Protein AF-A0A377DRI7-F1 (afdb_monomer_lite)

Structure (mmCIF, N/CA/C/O backbone):
data_AF-A0A377DRI7-F1
#
_entry.id   AF-A0A377DRI7-F1
#
loop_
_atom_site.group_PDB
_atom_site.id
_atom_site.type_symbol
_atom_site.label_atom_id
_atom_site.label_alt_id
_atom_site.label_comp_id
_atom_site.label_asym_id
_atom_site.label_entity_id
_atom_site.label_seq_id
_atom_site.pdbx_PDB_ins_code
_atom_site.Cartn_x
_atom_site.Cartn_y
_atom_site.Cartn_z
_atom_site.occupancy
_atom_site.B_iso_or_equiv
_atom_site.auth_seq_id
_atom_site.auth_comp_id
_atom_site.auth_asym_id
_atom_site.auth_atom_id
_atom_site.pdbx_PDB_model_num
ATOM 1 N N . MET A 1 1 ? 6.019 14.700 18.710 1.00 52.00 1 MET A N 1
ATOM 2 C CA . MET A 1 1 ? 5.975 13.259 18.376 1.00 52.00 1 MET A CA 1
ATOM 3 C C . MET A 1 1 ? 5.176 13.135 17.093 1.00 52.00 1 MET A C 1
ATOM 5 O O . MET A 1 1 ? 4.073 13.667 17.062 1.00 52.00 1 MET A O 1
ATOM 9 N N . GLY A 1 2 ? 5.761 12.586 16.024 1.00 71.06 2 GLY A N 1
ATOM 10 C CA . GLY A 1 2 ? 5.057 12.417 14.747 1.00 71.06 2 GLY A CA 1
ATOM 11 C C . GLY A 1 2 ? 3.852 11.495 14.921 1.00 71.06 2 GLY A C 1
ATOM 12 O O . GLY A 1 2 ? 3.913 10.561 15.723 1.00 71.06 2 GLY A O 1
ATOM 13 N N . LYS A 1 3 ? 2.745 11.792 14.237 1.00 77.00 3 LYS A N 1
ATOM 14 C CA . LYS A 1 3 ? 1.573 10.912 14.232 1.00 77.00 3 LYS A CA 1
ATOM 15 C C . LYS A 1 3 ? 1.952 9.562 13.620 1.00 77.00 3 LYS A C 1
ATOM 17 O O . LYS A 1 3 ? 2.756 9.512 12.695 1.00 77.00 3 LYS A O 1
ATOM 22 N N . ALA A 1 4 ? 1.385 8.481 14.150 1.00 85.25 4 ALA A N 1
ATOM 23 C CA . ALA A 1 4 ? 1.571 7.155 13.576 1.00 85.25 4 ALA A CA 1
ATOM 24 C C . ALA A 1 4 ? 0.844 7.083 12.227 1.00 85.25 4 ALA A C 1
ATOM 26 O O . ALA A 1 4 ? -0.377 7.230 12.176 1.00 85.25 4 ALA A O 1
ATOM 27 N N . THR A 1 5 ? 1.600 6.869 11.156 1.00 93.12 5 THR A N 1
ATOM 28 C CA . THR A 1 5 ? 1.088 6.647 9.804 1.00 93.12 5 THR A CA 1
ATOM 29 C C . THR A 1 5 ? 1.323 5.204 9.379 1.00 93.12 5 THR A C 1
ATOM 31 O O . THR A 1 5 ? 2.184 4.504 9.915 1.00 93.12 5 THR A O 1
ATOM 34 N N . TYR A 1 6 ? 0.523 4.758 8.419 1.00 94.69 6 TYR A N 1
ATOM 35 C CA . TYR A 1 6 ? 0.722 3.525 7.674 1.00 94.69 6 TYR A CA 1
ATOM 36 C C . TYR A 1 6 ? 0.965 3.866 6.213 1.00 94.69 6 TYR A C 1
ATOM 38 O O . TYR A 1 6 ? 0.303 4.749 5.667 1.00 94.69 6 TYR A O 1
ATOM 46 N N . THR A 1 7 ? 1.868 3.115 5.593 1.00 96.38 7 THR A N 1
ATOM 47 C CA . THR A 1 7 ? 2.183 3.235 4.172 1.00 96.38 7 THR A CA 1
ATOM 48 C C . THR A 1 7 ? 1.795 1.946 3.462 1.00 96.38 7 THR A C 1
ATOM 50 O O . THR A 1 7 ? 2.172 0.853 3.889 1.00 96.38 7 THR A O 1
ATOM 53 N N . VAL A 1 8 ? 1.030 2.080 2.381 1.00 96.81 8 VAL A N 1
ATOM 54 C CA . VAL A 1 8 ? 0.726 1.006 1.435 1.00 96.81 8 VAL A CA 1
ATOM 55 C C . VAL A 1 8 ? 1.510 1.283 0.162 1.00 96.81 8 VAL A C 1
ATOM 57 O O . VAL A 1 8 ? 1.238 2.259 -0.530 1.00 96.81 8 VAL A O 1
ATOM 60 N N . THR A 1 9 ? 2.466 0.415 -0.148 1.00 97.62 9 THR A N 1
ATOM 61 C CA . THR A 1 9 ? 3.276 0.510 -1.365 1.00 97.62 9 THR A CA 1
ATOM 62 C C . THR A 1 9 ? 2.805 -0.516 -2.384 1.00 97.62 9 THR A C 1
ATOM 64 O O . THR A 1 9 ? 2.649 -1.697 -2.063 1.00 97.62 9 TH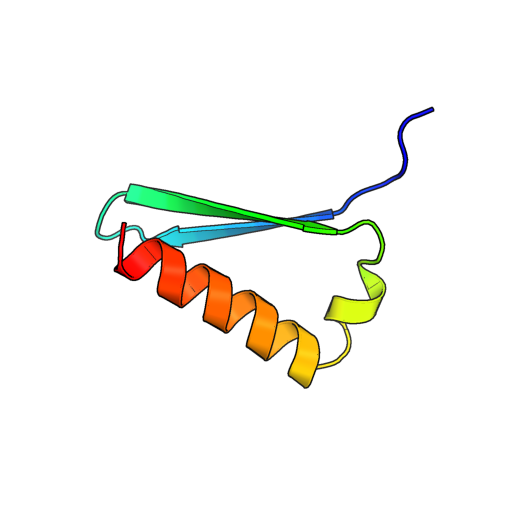R A O 1
ATOM 67 N N . VAL A 1 10 ? 2.623 -0.083 -3.631 1.00 97.75 10 VAL A N 1
ATOM 68 C CA . VAL A 1 10 ? 2.438 -0.975 -4.780 1.00 97.75 10 VAL A CA 1
ATOM 69 C C . VAL A 1 10 ? 3.597 -0.771 -5.740 1.00 97.75 10 VAL A C 1
ATOM 71 O O . VAL A 1 10 ? 3.854 0.345 -6.181 1.00 97.75 10 VAL A O 1
ATOM 74 N N . THR A 1 11 ? 4.262 -1.869 -6.093 1.00 97.25 11 THR A N 1
ATOM 75 C CA . THR A 1 11 ? 5.327 -1.895 -7.097 1.00 97.25 11 THR A CA 1
ATOM 76 C C . THR A 1 11 ? 4.869 -2.688 -8.310 1.00 97.25 11 THR A C 1
ATOM 78 O O . THR A 1 11 ? 4.500 -3.860 -8.204 1.00 97.25 11 THR A O 1
ATOM 81 N N . ASN A 1 12 ? 4.927 -2.069 -9.484 1.00 96.69 12 ASN A N 1
ATOM 82 C CA . ASN A 1 12 ? 4.786 -2.770 -10.747 1.00 96.69 12 ASN A CA 1
ATOM 83 C C . ASN A 1 12 ? 6.158 -3.301 -11.178 1.00 96.69 12 ASN A C 1
ATOM 85 O O . ASN A 1 12 ? 6.999 -2.585 -11.710 1.00 96.69 12 ASN A O 1
ATOM 89 N N . ASN A 1 13 ? 6.382 -4.598 -10.975 1.00 96.00 13 ASN A N 1
ATOM 90 C CA . ASN A 1 13 ? 7.658 -5.235 -11.313 1.00 96.00 13 ASN A CA 1
ATOM 91 C C . ASN A 1 13 ? 7.968 -5.259 -12.819 1.00 96.00 13 ASN A C 1
ATOM 93 O O . ASN A 1 13 ? 9.107 -5.520 -13.191 1.00 96.00 13 ASN A O 1
ATOM 97 N N . SER A 1 14 ? 6.987 -5.002 -13.692 1.00 94.94 14 SER A N 1
ATOM 98 C CA . SER A 1 14 ? 7.219 -4.980 -15.139 1.00 94.94 14 SER A CA 1
ATOM 99 C C . SER A 1 14 ? 7.910 -3.700 -15.612 1.00 94.94 14 SER A C 1
ATOM 101 O O . SER A 1 14 ? 8.640 -3.758 -16.597 1.00 94.94 14 SER A O 1
ATOM 103 N N . ASN A 1 15 ? 7.654 -2.560 -14.964 1.00 90.00 15 ASN A N 1
ATOM 104 C CA . ASN A 1 15 ? 8.270 -1.266 -15.296 1.00 90.00 15 ASN A CA 1
ATOM 105 C C . ASN A 1 15 ? 9.180 -0.734 -14.173 1.00 90.00 15 ASN A C 1
ATOM 107 O O . ASN A 1 15 ? 9.900 0.235 -14.386 1.00 90.00 15 ASN A O 1
ATOM 111 N N . GLY A 1 16 ? 9.184 -1.374 -13.000 1.00 94.44 16 GLY A N 1
ATOM 112 C CA . GLY A 1 16 ? 9.993 -0.983 -11.845 1.00 94.44 16 GLY A CA 1
ATOM 113 C C . GLY A 1 16 ? 9.447 0.223 -11.078 1.00 94.44 16 GLY A C 1
ATOM 114 O O . GLY A 1 16 ? 10.137 0.737 -10.200 1.00 94.44 16 GLY A O 1
ATOM 115 N N . VAL A 1 17 ? 8.233 0.682 -11.392 1.00 96.62 17 VAL A N 1
ATOM 116 C CA . VAL A 1 17 ? 7.623 1.847 -10.746 1.00 96.62 17 VAL A CA 1
ATOM 117 C C . VAL A 1 17 ? 6.940 1.435 -9.447 1.00 96.62 17 VAL A C 1
ATOM 119 O O . VAL A 1 17 ? 6.154 0.485 -9.417 1.00 96.62 17 VAL A O 1
ATOM 122 N N . SER A 1 18 ? 7.207 2.193 -8.385 1.00 97.44 18 SER A N 1
ATOM 123 C CA . SER A 1 18 ? 6.550 2.067 -7.083 1.00 97.44 18 SER A CA 1
ATOM 124 C C . SER A 1 18 ? 5.787 3.339 -6.750 1.00 97.44 18 SER A C 1
ATOM 126 O O . SER A 1 18 ? 6.268 4.439 -7.023 1.00 97.44 18 SER A O 1
ATOM 128 N N . VAL A 1 19 ? 4.611 3.184 -6.149 1.00 97.81 19 VAL A N 1
ATOM 129 C CA . VAL A 1 19 ? 3.787 4.290 -5.652 1.00 97.81 19 VAL A CA 1
ATOM 130 C C . VAL A 1 19 ? 3.341 3.969 -4.232 1.00 97.81 19 VAL A C 1
ATOM 132 O O . VAL A 1 19 ? 2.928 2.842 -3.943 1.00 97.81 19 VAL A O 1
ATOM 135 N N . ASP A 1 20 ? 3.408 4.986 -3.379 1.00 97.38 20 ASP A N 1
ATOM 136 C CA . ASP A 1 20 ? 3.050 4.915 -1.969 1.00 97.38 20 ASP A CA 1
ATOM 137 C C . ASP A 1 20 ? 1.731 5.645 -1.698 1.00 97.38 20 ASP A C 1
ATOM 139 O O . ASP A 1 20 ? 1.463 6.719 -2.240 1.00 97.38 20 ASP A O 1
ATOM 143 N N . TYR A 1 21 ? 0.921 5.068 -0.815 1.00 96.56 21 TYR A N 1
ATOM 144 C CA . TYR A 1 21 ? -0.238 5.700 -0.196 1.00 96.56 21 TYR A CA 1
ATOM 145 C C . TYR A 1 21 ? -0.021 5.766 1.315 1.00 96.56 21 TYR A C 1
ATOM 147 O O . TYR A 1 21 ? 0.129 4.730 1.965 1.00 96.56 21 TYR A O 1
ATOM 155 N N . GLU A 1 22 ? -0.023 6.972 1.880 1.00 96.38 22 GLU A N 1
ATOM 156 C CA . GLU A 1 22 ? 0.127 7.196 3.319 1.00 96.38 22 GLU A CA 1
ATOM 157 C C . GLU A 1 22 ? -1.210 7.553 3.973 1.00 96.38 22 GLU A C 1
ATOM 159 O O . GLU A 1 22 ? -1.975 8.373 3.464 1.00 96.38 22 GLU A O 1
ATOM 164 N N . THR A 1 23 ? -1.486 6.966 5.139 1.00 94.81 23 THR A N 1
ATOM 165 C CA . THR A 1 23 ? -2.688 7.263 5.924 1.00 94.81 23 THR A CA 1
ATOM 166 C C . THR A 1 23 ? -2.418 7.264 7.425 1.00 94.81 23 THR A C 1
ATOM 168 O O . THR A 1 23 ? -1.686 6.429 7.953 1.00 94.81 23 THR A O 1
ATOM 171 N N . GLU A 1 24 ? -3.052 8.188 8.144 1.00 95.19 24 GLU A N 1
ATOM 172 C CA . GLU A 1 24 ? -3.080 8.217 9.614 1.00 95.19 24 GLU A CA 1
ATOM 173 C C . GLU A 1 24 ? -4.190 7.318 10.193 1.00 95.19 24 GLU A C 1
ATOM 175 O O . GLU A 1 24 ? -4.277 7.126 11.406 1.00 95.19 24 GLU A O 1
ATOM 180 N N . THR A 1 25 ? -5.068 6.774 9.343 1.00 94.06 25 THR A N 1
ATOM 181 C CA . THR A 1 25 ? -6.27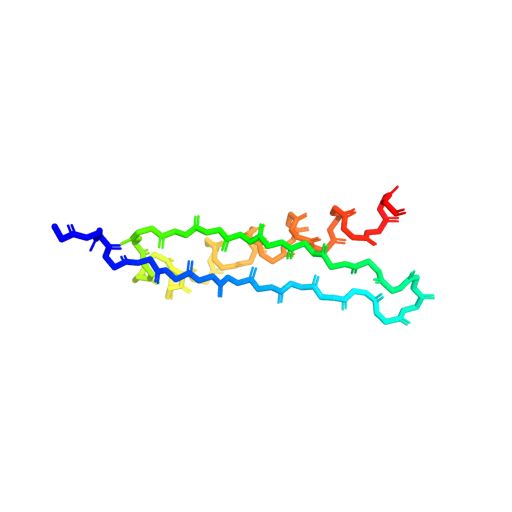8 6.041 9.742 1.00 94.06 25 THR A CA 1
ATOM 182 C C . THR A 1 25 ? -6.292 4.619 9.165 1.00 94.06 25 THR A C 1
ATOM 184 O O . THR A 1 25 ? -7.208 4.253 8.425 1.00 94.06 25 THR A O 1
ATOM 187 N N . PRO A 1 26 ? -5.330 3.752 9.536 1.00 93.44 26 PRO A N 1
ATOM 188 C CA . PRO A 1 26 ? -5.177 2.412 8.952 1.00 93.44 26 PRO A CA 1
ATOM 189 C C . PRO A 1 26 ? -6.408 1.517 9.124 1.00 93.44 26 PRO A C 1
ATOM 191 O O . PRO A 1 26 ? -6.642 0.626 8.318 1.00 93.44 26 PRO A O 1
ATOM 194 N N . MET A 1 27 ? -7.232 1.768 10.146 1.00 95.56 27 MET A N 1
ATOM 195 C CA . MET A 1 27 ? -8.471 1.019 10.373 1.00 95.56 27 MET A CA 1
ATOM 196 C C . MET A 1 27 ? -9.484 1.190 9.230 1.00 95.56 27 MET A C 1
ATOM 198 O O . MET A 1 27 ? -10.311 0.308 9.027 1.00 95.56 27 MET A O 1
ATOM 202 N N . THR A 1 28 ? -9.412 2.281 8.457 1.00 94.94 28 THR A N 1
ATOM 203 C CA . THR A 1 28 ? -10.271 2.477 7.275 1.00 94.94 28 THR A CA 1
ATOM 204 C C . THR A 1 28 ? -9.976 1.462 6.171 1.00 94.94 28 THR A C 1
ATOM 206 O O . THR A 1 28 ? -10.893 1.056 5.466 1.00 94.94 28 THR A O 1
ATOM 209 N N . LEU A 1 29 ? -8.739 0.954 6.094 1.00 95.50 29 LEU A N 1
ATOM 210 C CA . LEU A 1 29 ? -8.338 -0.097 5.153 1.00 95.50 29 LEU A CA 1
ATOM 211 C C . LEU A 1 29 ? -8.929 -1.475 5.502 1.00 95.50 29 LEU A C 1
ATOM 213 O O . LEU A 1 29 ? -8.798 -2.410 4.719 1.00 95.50 29 LEU A O 1
ATOM 217 N N . LEU A 1 30 ? -9.584 -1.626 6.660 1.00 96.62 30 LEU A N 1
ATOM 218 C CA . LEU A 1 30 ? -10.342 -2.839 6.988 1.00 96.62 30 LEU A CA 1
ATOM 219 C C . LEU A 1 30 ? -11.706 -2.876 6.289 1.00 96.62 30 LEU A C 1
ATOM 221 O O . LEU A 1 30 ? -12.324 -3.937 6.216 1.00 96.62 30 LEU A O 1
ATOM 225 N N . VAL A 1 31 ? -12.185 -1.736 5.781 1.00 97.75 31 VAL A N 1
ATOM 226 C CA . VAL A 1 31 ? -13.411 -1.673 4.984 1.00 97.75 31 VAL A CA 1
ATOM 227 C C . VAL A 1 31 ? -13.081 -2.142 3.562 1.00 97.75 31 VAL A C 1
ATOM 229 O O . VAL A 1 31 ? -12.270 -1.494 2.897 1.00 97.75 31 VAL A O 1
ATOM 232 N N . PRO A 1 32 ? -13.695 -3.232 3.058 1.00 97.94 32 PRO A N 1
ATOM 233 C CA . PRO A 1 32 ? -13.312 -3.821 1.773 1.00 97.94 32 PRO A CA 1
ATOM 234 C C . PRO A 1 32 ? -13.404 -2.856 0.588 1.00 97.94 32 PRO A C 1
ATOM 236 O O . PRO A 1 32 ? -12.531 -2.868 -0.274 1.00 97.94 32 PRO A O 1
ATOM 239 N N . GLU A 1 33 ? -14.434 -2.009 0.556 1.00 98.12 33 GLU A N 1
ATOM 240 C CA . GLU A 1 33 ? -14.636 -1.018 -0.510 1.00 98.12 33 GLU A CA 1
ATOM 241 C C . GLU A 1 33 ? -13.521 0.034 -0.518 1.0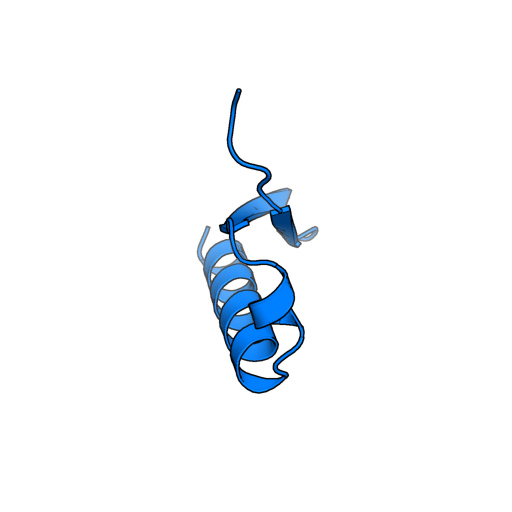0 98.12 33 GLU A C 1
ATOM 243 O O . GLU A 1 33 ? -12.928 0.291 -1.562 1.00 98.12 33 GLU A O 1
ATOM 248 N N . VAL A 1 34 ? -13.156 0.552 0.660 1.00 96.88 34 VAL A N 1
ATOM 249 C CA . VAL A 1 34 ? -12.061 1.522 0.817 1.0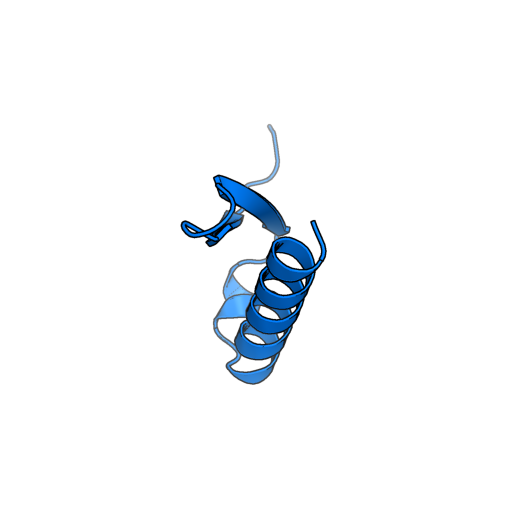0 96.88 34 VAL A CA 1
ATOM 250 C C . VAL A 1 34 ? -10.727 0.898 0.414 1.00 96.88 34 VAL A C 1
ATOM 252 O O . VAL A 1 34 ? -9.959 1.497 -0.334 1.00 96.88 34 VAL A O 1
ATOM 255 N N . ALA A 1 35 ? -10.450 -0.329 0.866 1.00 97.38 35 ALA A N 1
ATOM 256 C CA . ALA A 1 35 ? -9.235 -1.041 0.485 1.00 97.38 35 ALA A CA 1
ATOM 257 C C . ALA A 1 35 ? -9.164 -1.268 -1.032 1.00 97.38 35 ALA A C 1
ATOM 259 O O . ALA A 1 35 ? -8.120 -1.049 -1.644 1.00 97.38 35 ALA A O 1
ATOM 260 N N . ALA A 1 36 ? -10.274 -1.677 -1.651 1.00 98.19 36 ALA A N 1
ATOM 261 C CA . ALA A 1 36 ? -10.341 -1.894 -3.090 1.00 98.19 36 ALA A CA 1
ATOM 262 C C . ALA A 1 36 ? -10.085 -0.603 -3.879 1.00 98.19 36 ALA A C 1
ATOM 264 O O . ALA A 1 36 ? -9.358 -0.646 -4.871 1.00 98.19 36 ALA A O 1
ATOM 265 N N . GLU A 1 37 ? -10.631 0.534 -3.440 1.00 98.06 37 GLU A N 1
ATOM 266 C CA . GLU A 1 37 ? -10.376 1.839 -4.060 1.00 98.06 37 GLU A CA 1
ATOM 267 C C . GLU A 1 37 ? -8.909 2.259 -3.939 1.00 98.06 37 GLU A C 1
ATOM 269 O O . GLU A 1 37 ? -8.284 2.555 -4.956 1.00 98.06 37 GLU A O 1
ATOM 274 N N . VAL A 1 38 ? -8.320 2.180 -2.740 1.00 97.69 38 VAL A N 1
ATOM 275 C CA . VAL A 1 38 ? -6.903 2.525 -2.522 1.00 97.69 38 VAL A CA 1
ATOM 276 C C . VAL A 1 38 ? -5.989 1.678 -3.410 1.00 97.69 38 VAL A C 1
ATOM 278 O O . VAL A 1 38 ? -5.111 2.207 -4.093 1.00 97.69 38 VAL A O 1
ATOM 281 N N . ILE A 1 39 ? -6.207 0.360 -3.459 1.00 97.31 39 ILE A N 1
ATOM 282 C CA . ILE A 1 39 ? -5.402 -0.526 -4.306 1.00 97.31 39 ILE A CA 1
ATOM 283 C C . ILE A 1 39 ? -5.640 -0.243 -5.793 1.00 97.31 39 ILE A C 1
ATOM 285 O O . ILE A 1 39 ? -4.686 -0.246 -6.570 1.00 97.31 39 ILE A O 1
ATOM 289 N N . LYS A 1 40 ? -6.881 0.029 -6.213 1.00 97.62 40 LYS A N 1
ATOM 290 C CA . LYS A 1 40 ? -7.201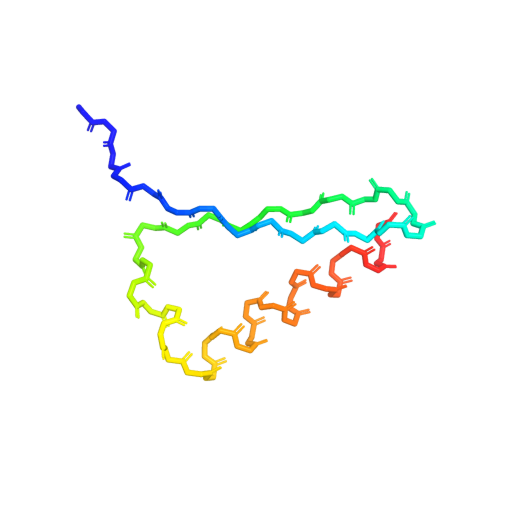 0.385 -7.602 1.00 97.62 40 LYS A CA 1
ATOM 291 C C . LYS A 1 40 ? -6.458 1.648 -8.034 1.00 97.62 40 LYS A C 1
ATOM 293 O O . LYS A 1 40 ? -5.892 1.658 -9.127 1.00 97.62 40 LYS A O 1
ATOM 298 N N . ASP A 1 41 ? -6.434 2.675 -7.195 1.00 97.38 41 ASP A N 1
ATOM 299 C CA . ASP A 1 41 ? -5.765 3.939 -7.500 1.00 97.38 41 ASP A CA 1
ATOM 300 C C . ASP A 1 41 ? -4.247 3.768 -7.579 1.00 97.38 41 ASP A C 1
ATOM 302 O O . ASP A 1 41 ? -3.621 4.211 -8.548 1.00 97.38 41 ASP A O 1
ATOM 306 N N . LEU A 1 42 ? -3.657 3.034 -6.633 1.00 97.62 42 LEU A N 1
ATOM 307 C CA . LEU A 1 42 ? -2.234 2.695 -6.660 1.00 97.62 42 LEU A CA 1
ATOM 308 C C . LEU A 1 42 ? -1.859 1.903 -7.9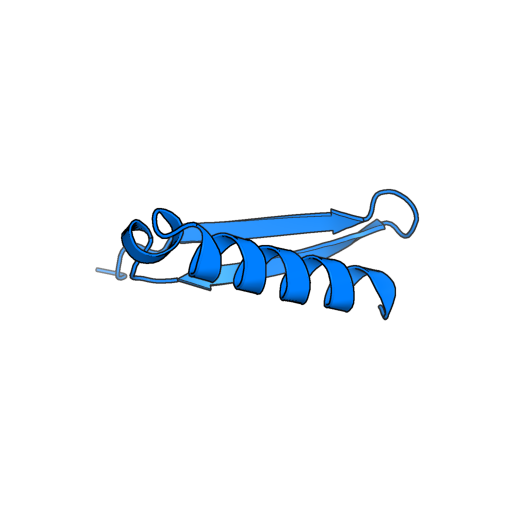20 1.00 97.62 42 LEU A C 1
ATOM 310 O O . LEU A 1 42 ? -0.913 2.265 -8.619 1.00 97.62 42 LEU A O 1
ATOM 314 N N . VAL A 1 43 ? -2.633 0.865 -8.258 1.00 96.88 43 VAL A N 1
ATOM 315 C CA . VAL A 1 43 ? -2.420 0.029 -9.452 1.00 96.88 43 VAL A CA 1
ATOM 316 C C . VAL A 1 43 ? -2.572 0.832 -10.744 1.00 96.88 43 VAL A C 1
ATOM 318 O O . VAL A 1 43 ? -1.810 0.627 -11.687 1.00 96.88 43 VAL A O 1
ATOM 321 N N . ASN A 1 44 ? -3.548 1.737 -10.819 1.00 96.62 44 ASN A N 1
ATOM 322 C CA . ASN A 1 44 ? -3.704 2.604 -11.982 1.00 96.62 44 ASN A CA 1
ATOM 323 C C . ASN A 1 44 ? -2.503 3.540 -12.119 1.00 96.62 44 ASN A C 1
ATOM 325 O O . ASN A 1 44 ? -1.955 3.666 -13.209 1.00 96.62 44 ASN A O 1
ATOM 329 N N . THR A 1 45 ? -2.033 4.123 -11.019 1.00 95.75 45 THR A N 1
ATOM 330 C CA . THR A 1 45 ? -0.896 5.049 -11.037 1.00 95.75 45 THR A CA 1
ATOM 331 C C . THR A 1 45 ? 0.383 4.368 -11.534 1.00 95.75 45 THR A C 1
ATOM 333 O O . THR A 1 45 ? 1.003 4.858 -12.473 1.00 95.75 45 THR A O 1
ATOM 336 N N . VAL A 1 46 ? 0.730 3.183 -11.013 1.00 95.19 46 VAL A N 1
ATOM 337 C CA . VAL A 1 46 ? 1.927 2.427 -11.455 1.00 95.19 46 VAL A CA 1
ATOM 338 C C . VAL A 1 46 ? 1.824 1.849 -12.874 1.00 95.19 46 VAL A C 1
ATOM 340 O O . VAL A 1 46 ? 2.790 1.273 -13.373 1.00 95.19 46 VAL A O 1
ATOM 343 N N . ARG A 1 47 ? 0.647 1.910 -13.511 1.00 89.75 47 ARG A N 1
ATOM 344 C CA . ARG A 1 47 ? 0.458 1.520 -14.918 1.00 89.75 47 ARG A CA 1
ATOM 345 C C . ARG A 1 47 ? 0.690 2.675 -15.885 1.00 89.75 47 ARG A C 1
ATOM 347 O O . ARG A 1 47 ? 1.059 2.415 -17.025 1.00 89.75 47 ARG A O 1
ATOM 354 N N . PHE A 1 48 ? 0.401 3.906 -15.465 1.00 83.12 48 PHE A N 1
ATOM 355 C CA . PHE A 1 48 ? 0.537 5.095 -16.314 1.00 83.12 48 PHE A CA 1
ATOM 356 C C . PHE A 1 48 ? 1.919 5.747 -16.229 1.00 83.12 48 PHE A C 1
ATOM 358 O O . PHE A 1 48 ? 2.286 6.486 -17.141 1.00 83.12 48 PHE A O 1
ATOM 365 N N . LEU A 1 49 ? 2.649 5.485 -15.147 1.00 73.44 49 LEU A N 1
ATOM 366 C CA . LEU A 1 49 ? 4.035 5.895 -14.937 1.00 73.44 49 LEU A CA 1
ATOM 367 C C . LEU A 1 49 ? 5.005 4.832 -15.469 1.00 73.44 49 LEU A C 1
ATOM 369 O O . LEU A 1 49 ? 6.041 5.236 -16.034 1.00 73.44 49 LEU A O 1
#

Foldseek 3Di:
DDQDKDKDWDADPVVRDIDIDIDSCVVLCVPVVSVVVVVVVRVVVNVVD

Sequence (49 aa):
MGKATYTVTVTNNSNGVSVDYETETPMTLLVPEVAAEVIKDLVNTVRFL

Radius of gyration: 11.99 Å; chains: 1; bounding box: 25×18×35 Å

InterPro domains:
  IPR015051 Protein YoaG [PF08956] (3-47)
  IPR036489 YoaG superfamily [G3DSA:3.30.160.220] (1-48)
  IPR036489 YoaG superfamily [SSF103063] (1-47)

pLDDT: mean 93.39, std 8.49, range [52.0, 98.19]

Organism: Escherichia coli (NCBI:txid562)

Secondary structure (DSSP, 8-state):
-PPP-EEEEEEETTTTEEEEEEES-GGGGGSHHHHHHHHHHHHHHHHH-